Protein AF-A0A4Q3J6Q7-F1 (afdb_monomer_lite)

Secondary structure (DSSP, 8-state):
--HHHHHHHHH-TTS-HHHHHHHHHH--SHHHHHHHHT-TTS-HHHHHHHHHSPPPTT--HHHHHHHT-TTHHHHHHHS--THHHHHHHHHHHHHHHHTT---TT---SSHHHHHHHHHHTSPP-SHHHHHHHHHHHHHHHHTT---PPP-

pLDDT: mean 93.65, std 6.41, range [51.38, 98.31]

Foldseek 3Di:
DDPVVLLVLLQDLPNAQVVLVVQCVVPPDLSSLLSNLLHQNHDLVVLLVLLLDQDDLPRLNNVLSSLNHPCNLVSCVVPPDPSSQVSLQNSLVSLCVVLVHAQPVGDDPDGLQVRLVSLLPRDDPDPSSVVSNVSSVSVCVSVVHDHDDDD

Structure (mmCIF, N/CA/C/O backbone):
data_AF-A0A4Q3J6Q7-F1
#
_entry.id   AF-A0A4Q3J6Q7-F1
#
loop_
_atom_site.group_PDB
_atom_site.id
_atom_site.type_symbol
_atom_site.label_atom_id
_atom_site.label_alt_id
_atom_site.label_comp_id
_atom_site.label_asym_id
_atom_site.label_entity_id
_atom_site.label_seq_id
_atom_site.pdbx_PDB_ins_code
_atom_site.Cartn_x
_atom_site.Cartn_y
_atom_site.Cartn_z
_atom_site.occupancy
_atom_site.B_iso_or_equiv
_atom_site.auth_seq_id
_atom_site.auth_comp_id
_atom_site.auth_asym_id
_atom_site.auth_atom_id
_atom_site.pdbx_PDB_model_num
ATOM 1 N N . MET A 1 1 ? 1.961 10.291 27.540 1.00 73.19 1 MET A N 1
ATOM 2 C CA . MET A 1 1 ? 2.316 9.196 26.618 1.00 73.19 1 MET A CA 1
ATOM 3 C C . MET A 1 1 ? 3.407 9.716 25.705 1.00 73.19 1 MET A C 1
ATOM 5 O O . MET A 1 1 ? 3.268 10.835 25.221 1.00 73.19 1 MET A O 1
ATOM 9 N N . THR A 1 2 ? 4.514 8.992 25.588 1.00 89.06 2 THR A N 1
ATOM 10 C CA . THR A 1 2 ? 5.669 9.426 24.784 1.00 89.06 2 THR A CA 1
ATOM 11 C C . THR A 1 2 ? 5.463 9.103 23.298 1.00 89.06 2 THR A C 1
ATOM 13 O O . THR A 1 2 ? 4.562 8.337 22.956 1.00 89.06 2 THR A O 1
ATOM 16 N N . ASP A 1 3 ? 6.280 9.677 22.406 1.00 89.19 3 ASP A N 1
ATOM 17 C CA . ASP A 1 3 ? 6.254 9.317 20.975 1.00 89.19 3 ASP A CA 1
ATOM 18 C C . ASP A 1 3 ? 6.598 7.829 20.772 1.00 89.19 3 ASP A C 1
ATOM 20 O O . ASP A 1 3 ? 5.945 7.134 19.999 1.00 89.19 3 ASP A O 1
ATOM 24 N N . ASP A 1 4 ? 7.538 7.290 21.553 1.00 92.62 4 ASP A N 1
ATOM 25 C CA . ASP A 1 4 ? 7.895 5.869 21.504 1.00 92.62 4 ASP A CA 1
ATOM 26 C C . ASP A 1 4 ? 6.745 4.951 21.950 1.00 92.62 4 ASP A C 1
ATOM 28 O O . ASP A 1 4 ? 6.542 3.887 21.357 1.00 92.62 4 ASP A O 1
ATOM 32 N N . ASP A 1 5 ? 5.948 5.367 22.943 1.00 93.88 5 ASP A N 1
ATOM 33 C CA . ASP A 1 5 ? 4.747 4.626 23.352 1.00 93.88 5 ASP A CA 1
ATOM 34 C C . ASP A 1 5 ? 3.730 4.545 22.211 1.00 93.88 5 ASP A C 1
ATOM 36 O O . ASP A 1 5 ? 3.219 3.462 21.925 1.00 93.88 5 ASP A O 1
ATOM 40 N N . LEU A 1 6 ? 3.493 5.668 21.523 1.00 95.06 6 LEU A N 1
ATOM 41 C CA . LEU A 1 6 ? 2.596 5.743 20.368 1.00 95.06 6 LEU A CA 1
ATOM 42 C C . LEU A 1 6 ? 3.069 4.833 19.228 1.00 95.06 6 LEU A C 1
ATOM 44 O O . LEU A 1 6 ? 2.274 4.106 18.634 1.00 95.06 6 LEU A O 1
ATOM 48 N N . LEU A 1 7 ? 4.370 4.846 18.921 1.00 95.81 7 LEU A N 1
ATOM 49 C CA . LEU A 1 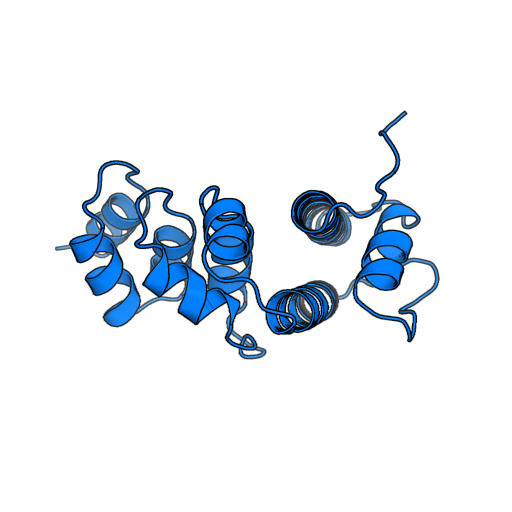7 ? 4.948 4.010 17.865 1.00 95.81 7 LEU A CA 1
ATOM 50 C C . LEU A 1 7 ? 4.874 2.516 18.200 1.00 95.81 7 LEU A C 1
ATOM 52 O O . LEU A 1 7 ? 4.670 1.698 17.296 1.00 95.81 7 LEU A O 1
ATOM 56 N N . ARG A 1 8 ? 5.056 2.152 19.476 1.00 96.00 8 ARG A N 1
ATOM 57 C CA . ARG A 1 8 ? 4.911 0.771 19.949 1.00 96.00 8 ARG A CA 1
ATOM 58 C C . ARG A 1 8 ? 3.461 0.314 19.849 1.00 96.00 8 ARG A C 1
ATOM 60 O O . ARG A 1 8 ? 3.220 -0.756 19.302 1.00 96.00 8 ARG A O 1
ATOM 67 N N . GLU A 1 9 ? 2.527 1.142 20.303 1.00 96.19 9 GLU A N 1
ATOM 68 C CA . GLU A 1 9 ? 1.090 0.880 20.217 1.00 96.19 9 GLU A CA 1
ATOM 69 C C . GLU A 1 9 ? 0.647 0.705 18.756 1.00 96.19 9 GLU A C 1
ATOM 71 O O . GLU A 1 9 ? 0.046 -0.298 18.402 1.00 96.19 9 GLU A O 1
ATOM 76 N N . ALA A 1 10 ? 1.051 1.593 17.847 1.00 96.81 10 ALA A N 1
ATOM 77 C CA . ALA A 1 10 ? 0.703 1.465 16.431 1.00 96.81 10 ALA A CA 1
ATOM 78 C C . ALA A 1 10 ? 1.231 0.178 15.764 1.00 96.81 10 ALA A C 1
ATOM 80 O O . ALA A 1 10 ? 0.680 -0.254 14.753 1.00 96.81 10 ALA A O 1
ATOM 81 N N . ARG A 1 11 ? 2.294 -0.438 16.299 1.00 95.50 11 ARG A N 1
ATOM 82 C CA . ARG A 1 11 ? 2.880 -1.691 15.788 1.00 95.50 11 ARG A CA 1
ATOM 83 C C . ARG A 1 11 ? 2.309 -2.952 16.415 1.00 95.50 11 ARG A C 1
ATOM 85 O O . ARG A 1 11 ? 2.527 -4.027 15.858 1.00 95.50 11 ARG A O 1
ATOM 92 N N . ASP A 1 12 ? 1.675 -2.842 17.572 1.00 97.19 12 ASP A N 1
ATOM 93 C CA . ASP A 1 12 ? 1.211 -3.998 18.319 1.00 97.19 12 ASP A CA 1
ATOM 94 C C . ASP A 1 12 ? -0.047 -4.571 17.641 1.00 97.19 12 ASP A C 1
ATOM 96 O O . ASP A 1 12 ? -1.065 -3.882 17.538 1.00 97.19 12 ASP A O 1
ATOM 100 N N . PRO A 1 13 ? -0.011 -5.821 17.141 1.00 96.38 13 PRO A N 1
ATOM 101 C CA . PRO A 1 13 ? -1.153 -6.425 16.456 1.00 96.38 13 PRO A CA 1
ATOM 102 C C . PRO A 1 13 ? -2.350 -6.676 17.385 1.00 96.38 13 PRO A C 1
ATOM 104 O O . PRO A 1 13 ? -3.418 -7.045 16.904 1.00 96.38 13 PRO A O 1
ATOM 107 N N . THR A 1 14 ? -2.180 -6.518 18.701 1.00 96.94 14 THR A N 1
ATOM 108 C CA . THR A 1 14 ? -3.246 -6.642 19.701 1.00 96.94 14 THR A CA 1
ATOM 109 C C . THR A 1 14 ? -3.890 -5.304 20.063 1.00 96.94 14 THR A C 1
ATOM 111 O O . THR A 1 14 ? -4.883 -5.285 20.793 1.00 96.94 14 THR A O 1
ATOM 114 N N . THR A 1 15 ? -3.379 -4.183 19.537 1.00 97.38 15 THR A N 1
ATOM 115 C CA . THR A 1 15 ? -3.983 -2.868 19.762 1.00 97.38 15 THR A CA 1
ATOM 116 C C . THR A 1 15 ? -5.410 -2.833 19.210 1.00 97.38 15 THR A C 1
ATOM 118 O O . THR A 1 15 ? -5.624 -3.166 18.042 1.00 97.38 15 THR A O 1
ATOM 121 N N . PRO A 1 16 ? -6.402 -2.404 20.014 1.00 97.19 16 PRO A N 1
ATOM 122 C CA . PRO A 1 16 ? -7.791 -2.348 19.575 1.00 97.19 16 PRO A CA 1
ATOM 123 C C . PRO A 1 16 ? -7.992 -1.475 18.332 1.00 97.19 16 PRO A C 1
ATOM 125 O O . PRO A 1 16 ? -7.405 -0.400 18.208 1.00 97.19 16 PRO A O 1
ATOM 128 N N . GLY A 1 17 ? -8.899 -1.889 17.443 1.00 96.25 17 GLY A N 1
ATOM 129 C CA . GLY A 1 17 ? -9.168 -1.174 16.191 1.00 96.25 17 GLY A CA 1
ATOM 130 C C . GLY A 1 17 ? -9.599 0.286 16.386 1.00 96.25 17 GLY A C 1
ATOM 131 O O . GLY A 1 17 ? -9.120 1.164 15.670 1.00 96.25 17 GLY A O 1
ATOM 132 N N . GLU A 1 18 ? -10.433 0.576 17.391 1.00 96.31 18 GLU A N 1
ATOM 133 C CA . GLU A 1 18 ? -10.819 1.958 17.732 1.00 96.31 18 GLU A CA 1
ATOM 134 C C . GLU A 1 18 ? -9.609 2.812 18.104 1.00 96.31 18 GLU A C 1
ATOM 136 O O . GLU A 1 18 ? -9.470 3.954 17.667 1.00 96.31 18 GLU A O 1
ATOM 141 N N . ARG A 1 19 ? -8.666 2.219 18.835 1.00 96.19 19 ARG A N 1
ATOM 142 C CA . ARG A 1 19 ? -7.443 2.898 19.227 1.00 96.19 19 ARG A CA 1
ATOM 143 C C . ARG A 1 19 ? -6.537 3.167 18.026 1.00 96.19 19 ARG A C 1
ATOM 145 O O . ARG A 1 19 ? -5.988 4.257 17.901 1.00 96.19 19 ARG A O 1
ATOM 152 N N . LEU A 1 20 ? -6.441 2.227 17.085 1.00 97.06 20 LEU A N 1
ATOM 153 C CA . LEU A 1 20 ? -5.742 2.450 15.816 1.00 97.06 20 LEU A CA 1
ATOM 154 C C . LEU A 1 20 ? -6.412 3.542 14.968 1.00 97.06 20 LEU A C 1
ATOM 156 O O . LEU A 1 20 ? -5.707 4.342 14.353 1.00 97.06 20 LEU A O 1
ATOM 160 N N . ARG A 1 21 ? -7.750 3.633 14.965 1.00 96.31 21 ARG A N 1
ATOM 161 C CA . ARG A 1 21 ? -8.484 4.721 14.296 1.00 96.31 21 ARG A CA 1
ATOM 162 C C . ARG A 1 21 ? -8.113 6.084 14.882 1.00 96.31 21 ARG A C 1
ATOM 164 O O . ARG A 1 21 ? -7.814 7.006 14.123 1.00 96.31 21 ARG A O 1
ATOM 171 N N . GLU A 1 22 ? -8.084 6.204 16.207 1.00 95.19 22 GLU A N 1
ATOM 172 C CA . GLU A 1 22 ? -7.635 7.424 16.887 1.00 95.19 22 GLU A CA 1
ATOM 173 C C . GLU A 1 22 ? -6.190 7.773 16.530 1.00 95.19 22 GLU A C 1
ATOM 175 O O . GLU A 1 22 ? -5.895 8.931 16.226 1.00 95.19 22 GLU A O 1
ATOM 180 N N . LEU A 1 23 ? -5.293 6.781 16.530 1.00 94.56 23 LEU A N 1
ATOM 181 C CA . LEU A 1 23 ? -3.892 6.981 16.170 1.00 94.56 23 LEU A CA 1
ATOM 182 C C . LEU A 1 23 ? -3.761 7.486 14.736 1.00 94.56 23 LEU A C 1
ATOM 184 O O . LEU A 1 23 ? -3.047 8.453 14.514 1.00 94.56 23 LEU A O 1
ATOM 188 N N . VAL A 1 24 ? -4.480 6.911 13.771 1.00 93.81 24 VAL A N 1
ATOM 189 C CA . VAL A 1 24 ? -4.471 7.386 12.378 1.00 93.81 24 VAL A CA 1
ATOM 190 C C . VAL A 1 24 ? -4.972 8.829 12.265 1.00 93.81 24 VAL A C 1
ATOM 192 O O . VAL A 1 24 ? -4.346 9.633 11.573 1.00 93.81 24 VAL A O 1
ATOM 195 N N . ALA A 1 25 ? -6.074 9.165 12.941 1.00 91.50 25 ALA A N 1
ATOM 196 C CA . ALA A 1 25 ? -6.703 10.483 12.851 1.00 91.50 25 ALA A CA 1
ATOM 197 C C . ALA A 1 25 ? -5.890 11.588 13.543 1.00 91.50 25 ALA A C 1
ATOM 199 O O . ALA A 1 25 ? -5.826 12.713 13.054 1.00 91.50 25 ALA A O 1
ATOM 200 N N . SER A 1 26 ? -5.265 11.265 14.676 1.00 89.06 26 SER A N 1
ATOM 201 C CA . SER A 1 26 ? -4.491 12.213 15.485 1.00 89.06 26 SER A CA 1
ATOM 202 C C . SER A 1 26 ? -2.993 12.209 15.175 1.00 89.06 26 SER A C 1
ATOM 204 O O . SER A 1 26 ? -2.262 13.022 15.740 1.00 89.06 26 SER A O 1
ATOM 206 N N . ALA A 1 27 ? -2.520 11.308 14.302 1.00 81.75 27 ALA A N 1
ATOM 207 C CA . ALA A 1 27 ? -1.096 11.039 14.148 1.00 81.75 27 ALA A CA 1
ATOM 208 C C . ALA A 1 27 ? -0.289 12.289 13.757 1.00 81.75 27 ALA A C 1
ATOM 210 O O . ALA A 1 27 ? -0.425 12.786 12.629 1.00 81.75 27 ALA A O 1
ATOM 211 N N . PRO A 1 28 ? 0.641 12.733 14.625 1.00 79.56 28 PRO A N 1
ATOM 212 C CA . PRO A 1 28 ? 1.451 13.919 14.375 1.00 79.56 28 PRO A CA 1
ATOM 213 C C . PRO A 1 28 ? 2.568 13.662 13.357 1.00 79.56 28 PRO A C 1
ATOM 215 O O . PRO A 1 28 ? 3.077 14.604 12.754 1.00 79.56 28 PRO A O 1
ATOM 218 N N . SER A 1 29 ? 2.956 12.399 13.140 1.00 90.19 29 SER A N 1
ATOM 219 C CA . SER A 1 29 ? 4.068 12.023 12.266 1.00 90.19 29 SER A CA 1
ATOM 220 C C . SER A 1 29 ? 3.658 11.013 11.192 1.00 90.19 29 SER A C 1
ATOM 222 O O . SER A 1 29 ? 2.828 10.128 11.416 1.00 90.19 29 SER A O 1
ATOM 224 N N . ALA A 1 30 ? 4.296 11.109 10.019 1.00 89.94 30 ALA A N 1
ATOM 225 C CA . ALA A 1 30 ? 4.143 10.127 8.944 1.00 89.94 30 ALA A CA 1
ATOM 226 C C . ALA A 1 30 ? 4.539 8.718 9.410 1.00 89.94 30 ALA A C 1
ATOM 228 O O . ALA A 1 30 ? 3.877 7.744 9.072 1.00 89.94 30 ALA A O 1
ATOM 229 N N . ARG A 1 31 ? 5.565 8.610 10.269 1.00 93.88 31 ARG A N 1
ATOM 230 C CA . ARG A 1 31 ? 6.006 7.333 10.843 1.00 93.88 31 ARG A CA 1
ATOM 231 C C . ARG A 1 31 ? 4.891 6.653 11.634 1.00 93.88 31 ARG A C 1
ATOM 233 O O . ARG A 1 31 ? 4.661 5.467 11.421 1.00 93.88 31 ARG A O 1
ATOM 240 N N . LEU A 1 32 ? 4.195 7.380 12.509 1.00 95.12 32 LEU A N 1
ATOM 241 C CA . LEU A 1 32 ? 3.091 6.810 13.282 1.00 95.12 32 LEU A CA 1
ATOM 242 C C . LEU A 1 32 ? 1.947 6.354 12.365 1.00 95.12 32 LEU A C 1
ATOM 244 O O . LEU A 1 32 ? 1.469 5.230 12.511 1.00 95.12 32 LEU A O 1
ATOM 248 N N . ARG A 1 33 ? 1.582 7.176 11.367 1.00 94.69 33 ARG A N 1
ATOM 249 C CA . ARG A 1 33 ? 0.579 6.808 10.351 1.00 94.69 33 ARG A CA 1
ATOM 250 C C . ARG A 1 33 ? 0.958 5.531 9.612 1.00 94.69 33 ARG A C 1
ATOM 252 O O . ARG A 1 33 ? 0.123 4.645 9.491 1.00 94.69 33 ARG A O 1
ATOM 259 N N . SER A 1 34 ? 2.206 5.402 9.165 1.00 95.81 34 SER A N 1
ATOM 260 C CA . SER A 1 34 ? 2.691 4.207 8.465 1.00 95.81 34 SER A CA 1
ATOM 261 C C . SER A 1 34 ? 2.601 2.947 9.316 1.00 95.81 34 SER A C 1
ATOM 263 O O . SER A 1 34 ? 2.193 1.897 8.825 1.00 95.81 34 SER A O 1
ATOM 265 N N . LEU A 1 35 ? 2.950 3.035 10.600 1.00 96.81 35 LEU A N 1
ATOM 266 C CA . LEU A 1 35 ? 2.854 1.887 11.500 1.00 96.81 35 LEU A CA 1
ATOM 267 C C . LEU A 1 35 ? 1.401 1.471 11.722 1.00 96.81 35 LEU A C 1
ATOM 269 O O . LEU A 1 35 ? 1.092 0.296 11.542 1.00 96.81 35 LEU A O 1
ATOM 273 N N . ALA A 1 36 ? 0.515 2.429 12.000 1.00 97.19 36 ALA A N 1
ATOM 274 C CA . ALA A 1 36 ? -0.906 2.150 12.178 1.00 97.19 36 ALA A CA 1
ATOM 275 C C . ALA A 1 36 ? -1.546 1.600 10.889 1.00 97.19 36 ALA A C 1
ATOM 277 O O . ALA A 1 36 ? -2.293 0.628 10.944 1.00 97.19 36 ALA A O 1
ATOM 278 N N . MET A 1 37 ? -1.190 2.146 9.718 1.00 97.50 37 MET A N 1
ATOM 279 C CA . MET A 1 37 ? -1.651 1.658 8.409 1.00 97.50 37 MET A CA 1
ATOM 280 C C . MET A 1 37 ? -1.179 0.243 8.087 1.00 97.50 37 MET A C 1
ATOM 282 O O . MET A 1 37 ? -1.865 -0.480 7.373 1.00 97.50 37 MET A O 1
ATOM 286 N N . GLY A 1 38 ? -0.023 -0.166 8.609 1.00 97.38 38 GLY A N 1
ATOM 287 C CA . GLY A 1 38 ? 0.491 -1.527 8.470 1.00 97.38 38 GLY A CA 1
ATOM 288 C C . GLY A 1 38 ? -0.016 -2.504 9.534 1.00 97.38 38 GLY A C 1
ATOM 289 O O . GLY A 1 38 ? 0.349 -3.677 9.479 1.00 97.38 38 GLY A O 1
ATOM 290 N N . ASN A 1 39 ? -0.807 -2.049 10.511 1.00 98.06 39 ASN A N 1
ATOM 291 C CA . ASN A 1 39 ? -1.263 -2.889 11.611 1.00 98.06 39 ASN A CA 1
ATOM 292 C C . ASN A 1 39 ? -2.415 -3.812 11.160 1.00 98.06 39 ASN A C 1
ATOM 294 O O . ASN A 1 39 ? -3.410 -3.317 10.623 1.00 98.06 39 ASN A O 1
ATOM 298 N N . PRO A 1 40 ? -2.330 -5.139 11.379 1.00 97.06 40 PRO A N 1
ATOM 299 C CA . PRO A 1 40 ? -3.373 -6.081 10.963 1.00 97.06 40 PRO A CA 1
ATOM 300 C C . PRO A 1 40 ? -4.728 -5.871 11.657 1.00 97.06 40 PRO A C 1
ATOM 302 O O . PRO A 1 40 ? -5.741 -6.309 11.122 1.00 97.06 40 PRO A O 1
ATOM 305 N N . ALA A 1 41 ? -4.759 -5.222 12.825 1.00 97.25 41 ALA A N 1
ATOM 306 C CA . ALA A 1 41 ? -5.984 -4.936 13.572 1.00 97.25 41 ALA A CA 1
ATOM 307 C C . ALA A 1 41 ? -6.655 -3.607 13.166 1.00 97.25 41 ALA A C 1
ATOM 309 O O . ALA A 1 41 ? -7.663 -3.218 13.763 1.00 97.25 41 ALA A 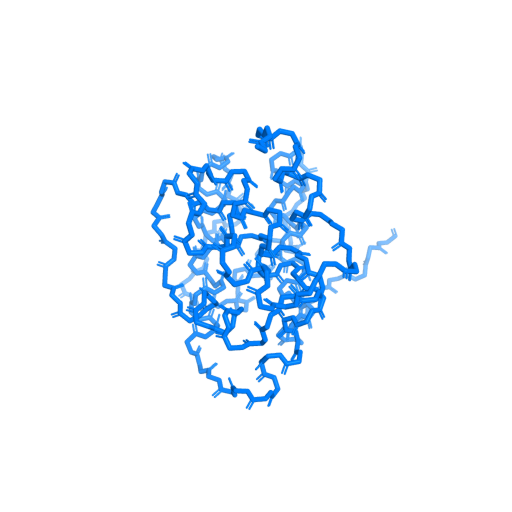O 1
ATOM 310 N N . LEU A 1 42 ? -6.116 -2.891 12.168 1.00 98.06 42 LEU A N 1
ATOM 311 C CA . LEU A 1 42 ? -6.705 -1.641 11.689 1.00 98.06 42 LEU A CA 1
ATOM 312 C C . LEU A 1 42 ? -8.125 -1.892 11.139 1.00 98.06 42 LEU A C 1
ATOM 314 O O . LEU A 1 42 ? -8.300 -2.804 10.327 1.00 98.06 42 LEU A O 1
ATOM 318 N N . PRO A 1 43 ? -9.135 -1.081 11.514 1.00 97.94 43 PRO A N 1
ATOM 319 C CA . PRO A 1 43 ? -10.488 -1.247 10.993 1.00 97.94 43 PRO A CA 1
ATOM 320 C C . PRO A 1 43 ? -10.536 -1.180 9.463 1.00 97.94 43 PRO A C 1
ATOM 322 O O . PRO A 1 43 ? -9.923 -0.298 8.849 1.00 97.94 43 PRO A O 1
ATOM 325 N N . LEU A 1 44 ? -11.302 -2.087 8.851 1.00 97.75 44 LEU A N 1
ATOM 326 C CA . LEU A 1 44 ? -11.362 -2.241 7.395 1.00 97.75 44 LEU A CA 1
ATOM 327 C C . LEU A 1 44 ? -11.822 -0.963 6.695 1.00 97.75 44 LEU A C 1
ATOM 329 O O . LEU A 1 44 ? -11.318 -0.650 5.622 1.00 97.75 44 LEU A O 1
ATOM 333 N N . GLU A 1 45 ? -12.734 -0.200 7.296 1.00 97.31 45 GLU A N 1
ATOM 334 C CA . GLU A 1 45 ? -13.245 1.049 6.729 1.00 97.31 45 GLU A CA 1
ATOM 335 C C . GLU A 1 45 ? -12.163 2.131 6.695 1.00 97.31 45 GLU A C 1
ATOM 337 O O . GLU A 1 45 ? -12.061 2.862 5.714 1.00 97.31 45 GLU A O 1
ATOM 342 N N . VAL A 1 46 ? -11.309 2.191 7.724 1.00 97.38 46 VAL A N 1
ATOM 343 C CA . VAL A 1 46 ? -10.183 3.137 7.772 1.00 97.38 46 VAL A CA 1
ATOM 344 C C . VAL A 1 46 ? -9.157 2.777 6.699 1.00 97.38 46 VAL A C 1
ATOM 346 O O . VAL A 1 46 ? -8.695 3.651 5.963 1.00 97.38 46 VAL A O 1
ATOM 349 N N . LEU A 1 47 ? -8.838 1.485 6.567 1.00 97.94 47 LEU A N 1
ATOM 350 C CA . LEU A 1 47 ? -7.925 0.993 5.537 1.00 97.94 47 LEU A CA 1
ATOM 351 C C . LEU A 1 47 ? -8.487 1.231 4.125 1.00 97.94 47 LEU A C 1
ATOM 353 O O . LEU A 1 47 ? -7.777 1.735 3.256 1.00 97.94 47 LEU A O 1
ATOM 357 N N . ARG A 1 48 ? -9.773 0.934 3.907 1.00 97.75 48 ARG A N 1
ATOM 358 C CA . ARG A 1 48 ? -10.504 1.202 2.660 1.00 97.75 48 ARG A CA 1
ATOM 359 C C . ARG A 1 48 ? -10.404 2.665 2.264 1.00 97.75 48 ARG A C 1
ATOM 361 O O . ARG A 1 48 ? -10.009 2.960 1.138 1.00 97.75 48 ARG A O 1
ATOM 368 N N . ASP A 1 49 ? -10.750 3.570 3.174 1.00 96.12 49 ASP A N 1
ATOM 369 C CA . ASP A 1 49 ? -10.768 5.005 2.891 1.00 96.12 49 ASP A CA 1
ATOM 370 C C . ASP A 1 49 ? -9.376 5.502 2.493 1.00 96.12 49 ASP A C 1
ATOM 372 O O . ASP A 1 49 ? -9.254 6.321 1.583 1.00 96.12 49 ASP A O 1
ATOM 376 N N . HIS A 1 50 ? -8.322 4.947 3.095 1.00 95.50 50 HIS A N 1
ATOM 377 C CA . HIS A 1 50 ? -6.947 5.261 2.724 1.00 95.50 50 HIS A CA 1
ATOM 378 C C . HIS A 1 50 ? -6.548 4.691 1.349 1.00 95.50 50 HIS A C 1
ATOM 380 O O . HIS A 1 50 ? -5.947 5.397 0.542 1.00 95.50 50 HIS A O 1
ATOM 386 N N . LEU A 1 51 ? -6.919 3.444 1.032 1.00 96.75 51 LEU A N 1
ATOM 387 C CA . LEU A 1 51 ? -6.645 2.807 -0.269 1.00 96.75 51 LEU A CA 1
ATOM 388 C C . LEU A 1 51 ? -7.396 3.475 -1.438 1.00 96.75 51 LEU A C 1
ATOM 390 O O . LEU A 1 51 ? -6.920 3.470 -2.579 1.00 96.75 51 LEU A O 1
ATOM 394 N N . MET A 1 52 ? -8.566 4.055 -1.162 1.00 95.50 52 MET A N 1
ATOM 395 C CA . MET A 1 52 ? -9.389 4.780 -2.137 1.00 95.50 52 MET A CA 1
ATOM 396 C C . MET A 1 52 ? -8.872 6.192 -2.435 1.00 95.50 52 MET A C 1
ATOM 398 O O . MET A 1 52 ? -9.251 6.786 -3.447 1.00 95.50 52 MET A O 1
ATOM 402 N N . GLN A 1 53 ? -7.974 6.727 -1.609 1.00 91.31 53 GLN A N 1
ATOM 403 C CA . GLN A 1 53 ? -7.375 8.037 -1.832 1.00 91.31 53 GLN A CA 1
ATOM 404 C C . GLN A 1 53 ? -6.155 7.949 -2.748 1.00 91.31 53 GLN A C 1
ATOM 406 O O . GLN A 1 53 ? -5.327 7.041 -2.657 1.00 91.31 53 GLN A O 1
ATOM 411 N N . ARG A 1 54 ? -6.010 8.950 -3.623 1.00 86.94 54 ARG A N 1
ATOM 412 C CA . ARG A 1 54 ? -4.751 9.156 -4.335 1.00 86.94 54 ARG A CA 1
ATOM 413 C C . ARG A 1 54 ? -3.731 9.728 -3.342 1.00 86.94 54 ARG A C 1
ATOM 415 O O . ARG A 1 54 ? -4.001 10.796 -2.790 1.00 86.94 54 ARG A O 1
ATOM 422 N N . PRO A 1 55 ? -2.567 9.084 -3.157 1.00 81.62 55 PRO A N 1
ATOM 423 C CA . PRO A 1 55 ? -1.567 9.586 -2.232 1.00 81.62 55 PRO A CA 1
ATOM 424 C C . PRO A 1 55 ? -1.102 10.998 -2.612 1.00 81.62 55 PRO A C 1
ATOM 426 O O . PRO A 1 55 ? -0.945 11.297 -3.803 1.00 81.62 55 PRO A O 1
ATOM 429 N N . PRO A 1 56 ? -0.829 11.876 -1.634 1.00 83.06 56 PRO A N 1
ATOM 430 C CA . PRO A 1 56 ? -0.085 13.092 -1.895 1.00 83.06 56 PRO A CA 1
ATOM 43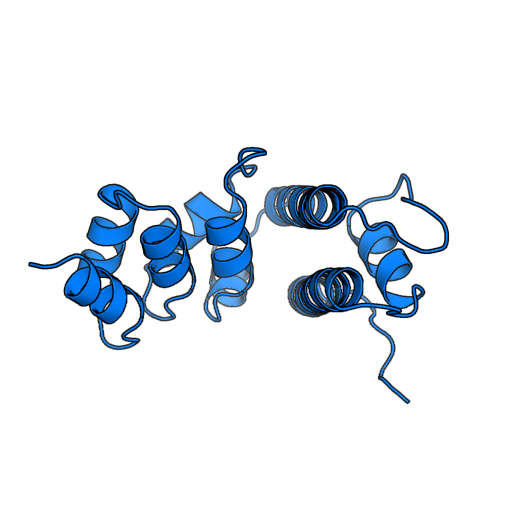1 C C . PRO A 1 56 ? 1.345 12.739 -2.320 1.00 83.06 56 PRO A C 1
ATOM 433 O O . PRO A 1 56 ? 1.926 11.733 -1.919 1.00 83.06 56 PRO A O 1
ATOM 436 N N . SER A 1 57 ? 1.949 13.608 -3.124 1.00 79.06 57 SER A N 1
ATOM 437 C CA . SER A 1 57 ? 3.265 13.384 -3.728 1.00 79.06 57 SER A CA 1
ATOM 438 C C . SER A 1 57 ? 4.436 13.385 -2.726 1.00 79.06 57 SER A C 1
ATOM 440 O O . SER A 1 57 ? 5.562 13.080 -3.101 1.00 79.06 57 SER A O 1
ATOM 442 N N . TYR A 1 58 ? 4.207 13.769 -1.471 1.00 80.31 58 TYR A N 1
ATOM 443 C CA . TYR A 1 58 ? 5.248 13.970 -0.454 1.00 80.31 58 TYR A CA 1
ATOM 444 C C . TYR A 1 58 ? 5.111 13.053 0.773 1.00 80.31 58 TYR A C 1
ATOM 446 O O . TYR A 1 58 ? 5.953 13.125 1.661 1.00 80.31 58 TYR A O 1
ATOM 454 N N . ASP A 1 59 ? 4.077 12.206 0.849 1.00 86.00 59 ASP A N 1
ATOM 455 C CA . ASP A 1 59 ? 3.832 11.324 2.003 1.00 86.00 59 ASP A CA 1
ATOM 456 C C . ASP A 1 59 ? 3.314 9.955 1.536 1.00 86.00 59 ASP A C 1
ATOM 458 O O . ASP A 1 59 ? 2.120 9.659 1.583 1.00 86.00 59 ASP A O 1
ATOM 462 N N . LEU A 1 60 ? 4.223 9.144 0.986 1.00 91.94 60 LEU A N 1
ATOM 463 C CA . LEU A 1 60 ? 3.896 7.848 0.377 1.00 91.94 60 LEU A CA 1
ATOM 464 C C . LEU A 1 60 ? 3.920 6.687 1.367 1.00 91.94 60 LEU A C 1
ATOM 466 O O . LEU A 1 60 ? 3.268 5.673 1.119 1.00 91.94 60 LEU A O 1
ATOM 470 N N . ASP A 1 61 ? 4.699 6.797 2.445 1.00 93.50 61 ASP A N 1
ATOM 471 C CA . ASP A 1 61 ? 4.956 5.676 3.350 1.00 93.50 61 ASP A CA 1
ATOM 472 C C . ASP A 1 61 ? 3.660 5.110 3.959 1.00 93.50 61 ASP A C 1
ATOM 474 O O . ASP A 1 61 ? 3.487 3.889 3.898 1.00 93.50 61 ASP A O 1
ATOM 478 N N . PRO A 1 62 ? 2.694 5.925 4.436 1.00 95.25 62 PRO A N 1
ATOM 479 C CA . PRO A 1 62 ? 1.431 5.396 4.947 1.00 95.25 62 PRO A CA 1
ATOM 480 C C . PRO A 1 62 ? 0.657 4.581 3.910 1.00 95.25 62 PRO A C 1
ATOM 482 O O . PRO A 1 62 ? 0.104 3.532 4.234 1.00 95.25 62 PRO A O 1
ATOM 485 N N . TYR A 1 63 ? 0.709 4.995 2.644 1.00 96.38 63 TYR A N 1
ATOM 486 C CA . TYR A 1 63 ? 0.046 4.296 1.550 1.00 96.38 63 TYR A CA 1
ATOM 487 C C . TYR A 1 63 ? 0.765 2.997 1.193 1.00 96.38 63 TYR A C 1
ATOM 489 O O . TYR A 1 63 ? 0.112 1.978 0.995 1.00 96.38 63 TYR A O 1
ATOM 497 N N . LEU A 1 64 ? 2.101 2.989 1.147 1.00 96.81 64 LEU A N 1
ATOM 498 C CA . LEU A 1 64 ? 2.873 1.757 0.942 1.00 96.81 64 LEU A CA 1
ATOM 499 C C . LEU A 1 64 ? 2.583 0.732 2.047 1.00 96.81 64 LEU A C 1
ATOM 501 O O . LEU A 1 64 ? 2.445 -0.458 1.761 1.00 96.81 64 LEU A O 1
ATOM 505 N N . HIS A 1 65 ? 2.447 1.197 3.290 1.00 97.31 65 HIS A N 1
ATOM 506 C CA . HIS A 1 65 ? 2.072 0.365 4.429 1.00 97.31 65 HIS A CA 1
ATOM 507 C C . HIS A 1 65 ? 0.624 -0.127 4.355 1.00 97.31 65 HIS A C 1
ATOM 509 O O . HIS A 1 65 ? 0.394 -1.309 4.592 1.00 97.31 65 HIS A O 1
ATOM 515 N N . ALA A 1 66 ? -0.327 0.722 3.960 1.00 97.81 66 ALA A N 1
ATOM 516 C CA . ALA A 1 66 ? -1.714 0.320 3.741 1.00 97.81 66 ALA A CA 1
ATOM 517 C C . ALA A 1 66 ? -1.818 -0.743 2.641 1.00 97.81 66 ALA A C 1
ATOM 519 O O . ALA A 1 66 ? -2.395 -1.802 2.852 1.00 97.81 66 ALA A O 1
ATOM 520 N N . TRP A 1 67 ? -1.177 -0.538 1.488 1.00 97.62 67 TRP A N 1
ATOM 521 C CA . TRP A 1 67 ? -1.143 -1.551 0.430 1.00 97.62 67 TRP A CA 1
ATOM 522 C C . TRP A 1 67 ? -0.457 -2.845 0.880 1.00 97.62 67 TRP A C 1
ATOM 524 O O . TRP A 1 67 ? -0.851 -3.918 0.433 1.00 97.62 67 TRP A O 1
ATOM 534 N N . GLY A 1 68 ? 0.532 -2.760 1.774 1.00 97.31 68 GLY A N 1
ATOM 535 C CA . GLY A 1 68 ? 1.201 -3.902 2.401 1.00 97.31 68 GLY A CA 1
ATOM 536 C C . GLY A 1 68 ? 0.464 -4.525 3.593 1.00 97.31 68 GLY A C 1
ATOM 537 O O . GLY A 1 68 ? 0.941 -5.532 4.116 1.00 97.31 68 GLY A O 1
ATOM 538 N N . ASN A 1 69 ? -0.662 -3.959 4.035 1.00 98.19 69 ASN A N 1
ATOM 539 C CA . ASN A 1 69 ? -1.418 -4.469 5.173 1.00 98.19 69 ASN A CA 1
ATOM 540 C C . ASN A 1 69 ? -2.032 -5.842 4.824 1.00 98.19 69 ASN A C 1
ATOM 542 O O . ASN A 1 69 ? -2.647 -5.984 3.762 1.00 98.19 69 ASN A O 1
ATOM 546 N N . PRO A 1 70 ? -1.907 -6.863 5.691 1.00 96.88 70 PRO A N 1
ATOM 547 C CA . PRO A 1 70 ? -2.476 -8.189 5.438 1.00 96.88 70 PRO A CA 1
ATOM 548 C C . PRO A 1 70 ? -4.010 -8.204 5.310 1.00 96.88 70 PRO A C 1
ATOM 550 O O . PRO A 1 70 ? -4.549 -9.135 4.718 1.00 96.88 70 PRO A O 1
ATOM 553 N N . ALA A 1 71 ? -4.715 -7.186 5.814 1.00 97.25 71 ALA A N 1
ATOM 554 C CA . ALA A 1 71 ? -6.160 -7.030 5.659 1.00 97.25 71 ALA A CA 1
ATOM 555 C C . ALA A 1 71 ? -6.571 -6.421 4.301 1.00 97.25 71 ALA A C 1
ATOM 557 O O . ALA A 1 71 ? -7.749 -6.456 3.947 1.00 97.25 71 ALA A O 1
ATOM 558 N N . THR A 1 72 ? -5.635 -5.902 3.499 1.00 98.31 72 THR A N 1
ATOM 559 C CA . THR A 1 72 ? -5.934 -5.263 2.201 1.00 98.31 72 THR A CA 1
ATOM 560 C C . THR A 1 72 ? -6.686 -6.161 1.213 1.00 98.31 72 THR A C 1
ATOM 562 O O . THR A 1 72 ? -7.673 -5.690 0.645 1.00 98.31 72 THR A O 1
ATOM 565 N N . PRO A 1 73 ? -6.333 -7.451 1.024 1.00 97.75 73 PRO A N 1
ATOM 566 C CA . PRO A 1 73 ? -7.144 -8.353 0.206 1.00 97.75 73 PRO A CA 1
ATOM 567 C C . PRO A 1 73 ? -8.597 -8.444 0.688 1.00 97.75 73 PRO A C 1
ATOM 569 O O . PRO A 1 73 ? -9.518 -8.412 -0.124 1.00 97.75 73 PRO A O 1
ATOM 572 N N . LEU A 1 74 ? -8.814 -8.508 2.007 1.00 97.69 74 LEU A N 1
ATOM 573 C CA . LEU A 1 74 ? -10.153 -8.574 2.590 1.00 97.69 74 LEU A CA 1
ATOM 574 C C . LEU A 1 74 ? -10.940 -7.285 2.327 1.00 97.69 74 LEU A C 1
ATOM 576 O O . LEU A 1 74 ? -12.106 -7.360 1.951 1.00 97.69 74 LEU A O 1
ATOM 580 N N . VAL A 1 75 ? -10.302 -6.117 2.445 1.00 98.06 75 VAL A N 1
ATOM 581 C CA . VAL A 1 75 ? -10.912 -4.827 2.080 1.00 98.06 75 VAL A CA 1
ATOM 582 C C . VAL A 1 75 ? -11.345 -4.813 0.615 1.00 98.06 75 VAL A C 1
ATOM 584 O O . VAL A 1 75 ? -12.471 -4.421 0.315 1.00 98.06 75 VAL A O 1
ATOM 587 N N . MET A 1 76 ? -10.483 -5.261 -0.300 1.00 97.50 76 MET A N 1
ATOM 588 C CA . MET A 1 76 ? -10.788 -5.277 -1.735 1.00 97.50 76 MET A CA 1
ATOM 589 C C . MET A 1 76 ? -11.937 -6.233 -2.083 1.00 97.50 76 MET A C 1
ATOM 591 O O . MET A 1 76 ? -12.709 -5.944 -2.995 1.00 97.50 76 MET A O 1
ATOM 595 N N . LEU A 1 77 ? -12.065 -7.345 -1.352 1.00 96.94 77 LEU A N 1
ATOM 596 C CA . LEU A 1 77 ? -13.178 -8.287 -1.489 1.00 96.94 77 LEU A CA 1
ATOM 597 C C . LEU A 1 77 ? -14.483 -7.732 -0.901 1.00 96.94 77 LEU A C 1
ATOM 599 O O . LEU A 1 77 ? -15.535 -7.875 -1.518 1.00 96.94 77 LEU A O 1
ATOM 603 N N . ALA A 1 78 ? -14.419 -7.095 0.271 1.00 97.50 78 ALA A N 1
ATOM 604 C CA . ALA A 1 78 ? -15.583 -6.535 0.958 1.00 97.50 78 ALA A CA 1
ATOM 605 C C . ALA A 1 78 ? -16.126 -5.267 0.276 1.00 97.50 78 ALA A C 1
ATOM 607 O O . ALA A 1 78 ? -17.335 -5.037 0.271 1.00 97.50 78 ALA A O 1
ATOM 608 N N . TYR A 1 79 ? -15.246 -4.461 -0.325 1.00 97.00 79 TYR A N 1
ATOM 609 C CA . TYR A 1 79 ? -15.588 -3.198 -0.983 1.00 97.00 79 TYR A CA 1
ATOM 610 C C . TYR A 1 79 ? -14.973 -3.111 -2.388 1.00 97.00 79 TYR A C 1
ATOM 612 O O . TYR A 1 79 ? -14.037 -2.332 -2.579 1.00 97.00 79 TYR A O 1
ATOM 620 N N . PRO A 1 80 ? -15.456 -3.878 -3.383 1.00 95.75 80 PRO A N 1
ATOM 621 C CA . PRO A 1 80 ? -14.871 -3.886 -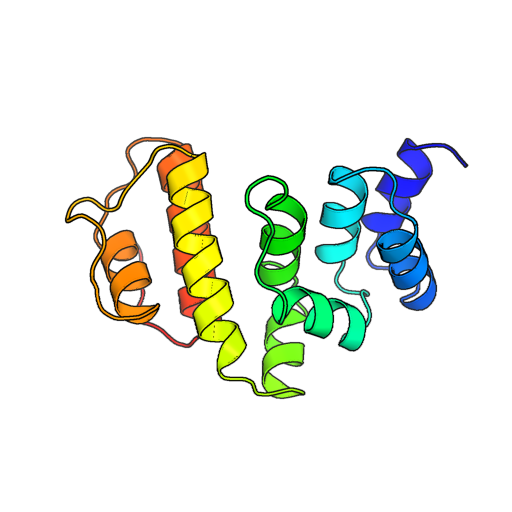4.721 1.00 95.75 80 PRO A CA 1
ATOM 622 C C . PRO A 1 80 ? -14.955 -2.514 -5.401 1.00 95.75 80 PRO A C 1
ATOM 624 O O . PRO A 1 80 ? -16.035 -1.941 -5.538 1.00 95.75 80 PRO A O 1
ATOM 627 N N . ALA A 1 81 ? -13.815 -2.006 -5.869 1.00 95.50 81 ALA A N 1
ATOM 628 C CA . ALA A 1 81 ? -13.713 -0.710 -6.533 1.00 95.50 81 ALA A CA 1
ATOM 629 C C . ALA A 1 81 ? -12.637 -0.740 -7.628 1.00 95.50 81 ALA A C 1
ATOM 631 O O . ALA A 1 81 ? -11.559 -1.314 -7.453 1.00 95.50 81 ALA A O 1
ATOM 632 N N . ARG A 1 82 ? -12.912 -0.100 -8.770 1.00 92.12 82 ARG A N 1
ATOM 633 C CA . ARG A 1 82 ? -11.943 0.025 -9.881 1.00 92.12 82 ARG A CA 1
ATOM 634 C C . ARG A 1 82 ? -10.803 0.982 -9.525 1.00 92.12 82 ARG A C 1
ATOM 636 O O . ARG A 1 82 ? -9.677 0.812 -9.988 1.00 92.12 82 ARG A O 1
ATOM 643 N N . GLU A 1 83 ? -11.095 1.940 -8.653 1.00 94.81 83 GLU A N 1
ATOM 644 C CA . GLU A 1 83 ? -10.215 3.002 -8.182 1.00 94.81 83 GLU A CA 1
ATOM 645 C C . GLU A 1 83 ? -8.968 2.436 -7.485 1.00 94.81 83 GLU A C 1
ATOM 647 O O . GLU A 1 83 ? -7.885 3.005 -7.614 1.00 94.81 83 GLU A O 1
ATOM 652 N N . TYR A 1 84 ? -9.068 1.264 -6.845 1.00 96.69 84 TYR A N 1
ATOM 653 C CA . TYR A 1 84 ? -7.914 0.555 -6.285 1.00 96.69 84 TYR A CA 1
ATOM 654 C C . TYR A 1 84 ? -6.812 0.323 -7.312 1.00 96.69 84 TYR A C 1
ATOM 656 O O . TYR A 1 84 ? -5.632 0.499 -7.013 1.00 96.69 84 TYR A O 1
ATOM 664 N N . ARG A 1 85 ? -7.182 -0.053 -8.538 1.00 95.94 85 ARG A N 1
ATOM 665 C CA . ARG A 1 85 ? -6.217 -0.356 -9.595 1.00 95.94 85 ARG A CA 1
ATOM 666 C C . ARG A 1 85 ? -5.492 0.906 -10.054 1.00 95.94 85 ARG A C 1
ATOM 668 O O . ARG A 1 85 ? -4.275 0.885 -10.242 1.00 95.94 85 ARG A O 1
ATOM 675 N N . ASP A 1 86 ? -6.226 2.009 -10.179 1.00 94.50 86 ASP A N 1
ATOM 676 C CA . ASP A 1 86 ? -5.675 3.310 -10.558 1.00 94.50 86 ASP A CA 1
ATOM 677 C C . ASP A 1 86 ? -4.780 3.893 -9.459 1.00 94.50 86 ASP A C 1
ATOM 679 O O . ASP A 1 86 ? -3.694 4.403 -9.752 1.00 94.50 86 ASP A O 1
ATOM 683 N N . ASN A 1 87 ? -5.182 3.762 -8.194 1.00 95.88 87 ASN A N 1
ATOM 684 C CA . ASN A 1 87 ? -4.400 4.221 -7.049 1.00 95.88 87 ASN A CA 1
ATOM 685 C C . ASN A 1 87 ? -3.130 3.382 -6.854 1.00 95.88 87 ASN A C 1
ATOM 687 O O . ASN A 1 87 ? -2.051 3.951 -6.676 1.00 95.88 87 ASN A O 1
ATOM 691 N N . ALA A 1 88 ? -3.213 2.053 -6.979 1.00 96.62 88 ALA A N 1
A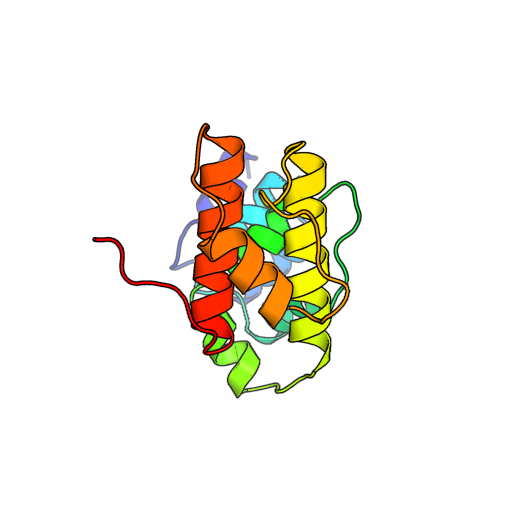TOM 692 C CA . ALA A 1 88 ? -2.049 1.164 -6.952 1.00 96.62 88 ALA A CA 1
ATOM 693 C C . ALA A 1 88 ? -1.052 1.500 -8.069 1.00 96.62 88 ALA A C 1
ATOM 695 O O . ALA A 1 88 ? 0.156 1.596 -7.832 1.00 96.62 88 ALA A O 1
ATOM 696 N N . ARG A 1 89 ? -1.555 1.743 -9.287 1.00 95.81 89 ARG A N 1
ATOM 697 C CA . ARG A 1 89 ? -0.735 2.157 -10.433 1.00 95.81 89 ARG A CA 1
ATOM 698 C C . ARG A 1 89 ? -0.042 3.487 -10.177 1.00 95.81 89 ARG A C 1
ATOM 700 O O . ARG A 1 89 ? 1.161 3.612 -10.418 1.00 95.81 89 ARG A O 1
ATOM 707 N N . TRP A 1 90 ? -0.795 4.480 -9.705 1.00 95.38 90 TRP A N 1
ATOM 708 C CA . TRP A 1 90 ? -0.254 5.795 -9.381 1.00 95.38 90 TRP A CA 1
ATOM 709 C C . TRP A 1 90 ? 0.865 5.670 -8.344 1.00 95.38 90 TRP A C 1
ATOM 711 O O . TRP A 1 90 ? 1.959 6.191 -8.566 1.00 95.38 90 TRP A O 1
ATOM 721 N N . LEU A 1 91 ? 0.631 4.909 -7.270 1.00 96.56 91 LEU A N 1
ATOM 722 C CA . LEU A 1 91 ? 1.601 4.728 -6.194 1.00 96.56 91 LEU A CA 1
ATOM 723 C C . LEU A 1 91 ? 2.854 3.992 -6.672 1.00 96.56 91 LEU A C 1
ATOM 725 O O . LEU A 1 91 ? 3.955 4.423 -6.351 1.00 96.56 91 LEU A O 1
ATOM 729 N N . LEU A 1 92 ? 2.722 2.944 -7.492 1.00 96.75 92 LEU A N 1
ATOM 730 C CA . LEU A 1 92 ? 3.871 2.232 -8.063 1.00 96.75 92 LEU A CA 1
ATOM 731 C C . LEU A 1 92 ? 4.765 3.166 -8.888 1.00 96.75 92 LEU A C 1
ATOM 733 O O . LEU A 1 92 ? 5.987 3.186 -8.717 1.00 96.75 92 LEU A O 1
ATOM 737 N N . ARG A 1 93 ? 4.159 3.963 -9.774 1.00 95.56 93 ARG A N 1
ATOM 738 C CA . ARG A 1 93 ? 4.883 4.938 -10.604 1.00 95.56 93 ARG A CA 1
ATOM 739 C C . ARG A 1 93 ? 5.549 6.012 -9.769 1.00 95.56 93 ARG A C 1
ATOM 741 O O . ARG A 1 93 ? 6.698 6.372 -10.025 1.00 95.56 93 ARG A O 1
ATOM 748 N N . TYR A 1 94 ? 4.825 6.531 -8.788 1.00 95.00 94 TYR A N 1
ATOM 749 C CA . TYR A 1 94 ? 5.322 7.617 -7.971 1.00 95.00 94 TYR A CA 1
ATOM 750 C C . TYR A 1 94 ? 6.426 7.141 -7.016 1.00 95.00 94 TYR A C 1
ATOM 752 O O . TYR A 1 94 ? 7.460 7.792 -6.926 1.00 95.00 94 TYR A O 1
ATOM 760 N N . HIS A 1 95 ? 6.289 5.962 -6.406 1.00 95.38 95 HIS A N 1
ATOM 761 C CA . HIS A 1 95 ? 7.334 5.345 -5.585 1.00 95.38 95 HIS A CA 1
ATOM 762 C C . HIS A 1 95 ? 8.633 5.125 -6.374 1.00 95.38 95 HIS A C 1
ATOM 764 O O . HIS A 1 95 ? 9.728 5.406 -5.891 1.00 95.38 95 HIS A O 1
ATOM 770 N N . ALA A 1 96 ? 8.520 4.680 -7.625 1.00 95.94 96 ALA A N 1
ATOM 771 C CA . ALA A 1 96 ? 9.663 4.555 -8.518 1.00 95.94 96 ALA A CA 1
ATOM 772 C C . ALA A 1 96 ? 10.317 5.903 -8.850 1.00 95.94 96 ALA A C 1
ATOM 774 O O . ALA A 1 96 ? 11.543 6.018 -8.820 1.00 95.94 96 ALA A O 1
ATOM 775 N N . LYS A 1 97 ? 9.501 6.927 -9.131 1.00 94.56 97 LYS A N 1
ATOM 776 C CA . LYS A 1 97 ? 9.969 8.294 -9.383 1.00 94.56 97 LYS A CA 1
ATOM 777 C C . LYS A 1 97 ? 10.703 8.869 -8.170 1.00 94.56 97 LYS A C 1
ATOM 779 O O . LYS A 1 97 ? 11.781 9.429 -8.345 1.00 94.56 97 LYS A O 1
ATOM 784 N N . ASP A 1 98 ? 10.142 8.711 -6.974 1.00 93.56 98 ASP A N 1
ATOM 785 C CA . ASP A 1 98 ? 10.728 9.160 -5.707 1.00 93.56 98 ASP A CA 1
ATOM 786 C C . ASP A 1 98 ? 12.105 8.519 -5.470 1.00 93.56 98 ASP A C 1
ATOM 788 O O . ASP A 1 98 ? 13.099 9.197 -5.210 1.00 93.56 98 ASP A O 1
ATOM 792 N N . LEU A 1 99 ? 12.205 7.215 -5.736 1.00 94.44 99 LEU A N 1
ATOM 793 C CA . LEU A 1 99 ? 13.458 6.465 -5.676 1.00 94.44 99 LEU A CA 1
ATOM 794 C C . LEU A 1 99 ? 14.373 6.655 -6.899 1.00 94.44 99 LEU A C 1
ATOM 796 O O . LEU A 1 99 ? 15.417 6.005 -6.979 1.00 94.44 99 LEU A O 1
ATOM 800 N N . LYS A 1 100 ? 14.010 7.535 -7.841 1.00 95.44 100 LYS A N 1
ATOM 801 C CA . LYS A 1 100 ? 14.764 7.855 -9.067 1.00 95.44 100 LYS A CA 1
ATOM 802 C C . LYS A 1 100 ? 15.121 6.620 -9.901 1.00 95.44 100 LYS A C 1
ATOM 804 O O . LYS A 1 100 ? 16.207 6.526 -10.472 1.00 95.44 100 LYS A O 1
ATOM 809 N N . VAL A 1 101 ? 14.195 5.668 -9.987 1.00 96.06 101 VAL A N 1
ATOM 810 C CA . VAL A 1 101 ? 14.336 4.445 -10.785 1.00 96.06 101 VAL A CA 1
ATOM 811 C C . VAL A 1 101 ? 13.185 4.304 -11.773 1.00 96.06 101 VAL A C 1
ATOM 813 O O . VAL A 1 101 ? 12.074 4.777 -11.552 1.00 96.06 101 VAL A O 1
ATOM 816 N N . ALA A 1 102 ? 13.447 3.619 -12.880 1.00 94.56 102 ALA A N 1
ATOM 817 C CA . ALA A 1 102 ? 12.450 3.316 -13.895 1.00 94.56 102 ALA A CA 1
ATOM 818 C C . ALA A 1 102 ? 12.606 1.866 -14.378 1.00 94.56 102 ALA A C 1
ATOM 820 O O . ALA A 1 102 ? 13.696 1.291 -14.243 1.00 94.56 102 ALA A O 1
ATOM 821 N N . PRO A 1 103 ? 11.549 1.274 -14.961 1.00 91.81 103 PRO A N 1
ATOM 822 C CA . PRO A 1 103 ? 11.664 0.001 -15.654 1.00 91.81 103 PRO A CA 1
ATOM 823 C C . PRO A 1 103 ? 12.666 0.089 -16.811 1.00 91.81 103 PRO A C 1
ATOM 825 O O . PRO A 1 103 ? 12.803 1.129 -17.456 1.00 91.81 103 PRO A O 1
ATOM 828 N N . ARG A 1 104 ? 13.323 -1.028 -17.142 1.00 87.62 104 ARG A N 1
ATOM 829 C CA . ARG A 1 104 ? 14.355 -1.103 -18.193 1.00 87.62 104 ARG A CA 1
ATOM 830 C C . ARG A 1 104 ? 13.872 -0.600 -19.557 1.00 87.62 104 ARG A C 1
ATOM 832 O O . ARG A 1 104 ? 14.651 0.004 -20.284 1.00 87.62 104 ARG A O 1
ATOM 839 N N . LYS A 1 105 ? 12.619 -0.890 -19.918 1.00 87.94 105 LYS A N 1
ATOM 840 C CA . LYS A 1 105 ? 12.003 -0.494 -21.198 1.00 87.94 105 LYS A CA 1
ATOM 841 C C . LYS A 1 105 ? 11.185 0.805 -21.095 1.00 87.94 105 LYS A C 1
ATOM 843 O O . LYS A 1 105 ? 10.441 1.122 -22.015 1.00 87.94 105 LYS A O 1
ATOM 848 N N . GLY A 1 106 ? 11.315 1.546 -19.992 1.00 89.75 106 GLY A N 1
ATOM 849 C CA . GLY A 1 106 ? 10.486 2.716 -19.704 1.00 89.75 106 GLY A CA 1
ATOM 850 C C . GLY A 1 106 ? 9.072 2.355 -19.241 1.00 89.75 106 GLY A C 1
ATOM 851 O O . GLY A 1 106 ? 8.747 1.187 -19.022 1.00 89.75 106 GLY A O 1
ATOM 852 N N . TRP A 1 107 ? 8.241 3.382 -19.053 1.00 89.56 107 TRP A N 1
ATOM 853 C CA . TRP A 1 107 ? 6.860 3.222 -18.601 1.00 89.56 107 TRP A CA 1
ATOM 854 C C . TRP A 1 107 ? 5.912 2.990 -19.782 1.00 89.56 107 TRP A C 1
ATOM 856 O O . TRP A 1 107 ? 5.857 3.835 -20.676 1.00 89.56 107 TRP A O 1
ATOM 866 N N . PRO A 1 108 ? 5.122 1.905 -19.783 1.00 88.25 108 PRO A N 1
ATOM 867 C CA . PRO A 1 108 ? 4.082 1.705 -20.786 1.00 88.25 108 PRO A CA 1
ATOM 868 C C . PRO A 1 108 ? 2.930 2.706 -20.608 1.00 88.25 108 PRO A C 1
ATOM 870 O O . PRO A 1 108 ? 2.756 3.308 -19.550 1.00 88.25 108 PRO A O 1
ATOM 873 N N . SER A 1 109 ? 2.091 2.891 -21.625 1.00 84.06 109 SER A N 1
ATOM 874 C CA . SER A 1 109 ? 0.862 3.695 -21.509 1.00 84.06 109 SER A CA 1
ATOM 875 C C . SER A 1 109 ? -0.296 2.920 -20.851 1.00 84.06 109 SER A C 1
ATOM 877 O O . SER A 1 109 ? -1.202 3.527 -20.272 1.00 84.06 109 SER A O 1
ATOM 879 N N . SER A 1 110 ? -0.239 1.586 -20.861 1.00 82.50 110 SER A N 1
ATOM 880 C CA . SER A 1 110 ? -1.353 0.659 -20.622 1.00 82.50 110 SER A CA 1
ATOM 881 C C . SER A 1 110 ? -1.476 0.128 -19.181 1.00 82.50 110 SER A C 1
ATOM 883 O O . SER A 1 110 ? -1.035 -0.970 -18.867 1.00 82.50 110 SER A O 1
ATOM 885 N N . GLY A 1 111 ? -2.168 0.867 -18.309 1.00 93.31 111 GLY A N 1
ATOM 886 C CA . GLY A 1 111 ? -2.682 0.344 -17.027 1.00 93.31 111 GLY A CA 1
ATOM 887 C C . GLY A 1 111 ? -1.640 -0.166 -16.012 1.00 93.31 111 GLY A C 1
ATOM 888 O O . GLY A 1 111 ? -0.433 -0.024 -16.197 1.00 93.31 111 GLY A O 1
ATOM 889 N N . LEU A 1 112 ? -2.130 -0.732 -14.901 1.00 96.25 112 LEU A N 1
ATOM 890 C CA . LEU A 1 112 ? -1.297 -1.342 -13.851 1.00 96.25 112 LEU A CA 1
ATOM 891 C C . LEU A 1 112 ? -0.559 -2.589 -14.361 1.00 96.25 112 LEU A C 1
ATOM 893 O O . LEU A 1 112 ? 0.585 -2.833 -13.996 1.00 96.25 112 LEU A O 1
ATOM 897 N N . ASP A 1 113 ? -1.206 -3.348 -15.236 1.00 96.56 113 ASP A N 1
ATOM 898 C CA . ASP A 1 113 ? -0.766 -4.661 -15.724 1.00 96.56 113 ASP A CA 1
ATOM 899 C C . ASP A 1 113 ? 0.556 -4.555 -16.465 1.00 96.56 113 ASP A C 1
ATOM 901 O O . ASP A 1 113 ? 1.506 -5.289 -16.187 1.00 96.56 113 ASP A O 1
ATOM 905 N N . ALA A 1 114 ? 0.639 -3.582 -17.376 1.00 95.75 114 ALA A N 1
ATOM 906 C CA . ALA A 1 114 ? 1.859 -3.336 -18.116 1.00 95.75 114 ALA A CA 1
ATOM 907 C C . ALA A 1 114 ? 2.943 -2.735 -17.215 1.00 95.75 114 ALA A C 1
ATOM 909 O O . ALA A 1 114 ? 4.115 -3.057 -17.398 1.00 95.75 114 ALA A O 1
ATOM 910 N N . ASP A 1 115 ? 2.580 -1.907 -16.228 1.00 96.69 115 ASP A N 1
ATOM 911 C CA . ASP A 1 115 ? 3.545 -1.365 -15.265 1.00 96.69 115 ASP A CA 1
ATOM 912 C C . ASP A 1 115 ? 4.179 -2.484 -14.424 1.00 96.69 115 ASP A C 1
ATOM 914 O O . ASP A 1 115 ? 5.403 -2.533 -14.275 1.00 96.69 115 ASP A O 1
ATOM 918 N N . VAL A 1 116 ? 3.370 -3.427 -13.936 1.00 97.44 116 VAL A N 1
ATOM 919 C CA . VAL A 1 116 ? 3.835 -4.618 -13.212 1.00 97.44 116 VAL A CA 1
ATOM 920 C C . VAL A 1 116 ? 4.692 -5.505 -14.117 1.00 97.44 116 VAL A C 1
ATOM 922 O O . VAL A 1 116 ? 5.802 -5.872 -13.725 1.00 97.44 116 VAL A O 1
ATOM 925 N N . ALA A 1 117 ? 4.251 -5.784 -15.347 1.00 95.75 117 ALA A N 1
ATOM 926 C CA . ALA A 1 117 ? 5.018 -6.575 -16.312 1.00 95.75 117 ALA A CA 1
ATOM 927 C C . ALA A 1 117 ? 6.372 -5.925 -16.664 1.00 95.75 117 ALA A C 1
ATOM 929 O O . ALA A 1 117 ? 7.393 -6.609 -16.785 1.00 95.75 117 ALA A O 1
ATOM 930 N N . ALA A 1 118 ? 6.418 -4.594 -16.774 1.00 95.69 118 ALA A N 1
ATOM 931 C CA . ALA A 1 118 ? 7.651 -3.856 -17.018 1.00 95.69 118 ALA A CA 1
ATOM 932 C C . ALA A 1 118 ? 8.643 -4.006 -15.851 1.00 95.69 118 ALA A C 1
ATOM 934 O O . ALA A 1 118 ? 9.841 -4.202 -16.082 1.00 95.69 118 ALA A O 1
ATOM 935 N N . TRP A 1 119 ? 8.165 -3.972 -14.602 1.00 96.12 119 TRP A N 1
ATOM 936 C CA . TRP A 1 119 ? 8.999 -4.213 -13.418 1.00 96.12 119 TRP A CA 1
ATOM 937 C C . TRP A 1 119 ? 9.430 -5.670 -13.262 1.00 96.12 119 TRP A C 1
ATOM 939 O O . TRP A 1 119 ? 10.574 -5.918 -12.873 1.00 96.12 119 TRP A O 1
ATOM 949 N N . ALA A 1 120 ? 8.573 -6.626 -13.621 1.00 94.94 120 ALA A N 1
ATOM 950 C CA . ALA A 1 120 ? 8.921 -8.043 -13.664 1.00 94.94 120 ALA A CA 1
ATOM 951 C C . ALA A 1 120 ? 10.098 -8.312 -14.620 1.00 94.94 120 ALA A C 1
ATOM 953 O O . ALA A 1 120 ? 11.039 -9.015 -14.257 1.00 94.94 120 ALA A O 1
ATOM 954 N N . ALA A 1 121 ? 10.097 -7.680 -15.800 1.00 93.62 121 ALA A N 1
ATOM 955 C CA . ALA A 1 121 ? 11.166 -7.794 -16.796 1.00 93.62 121 ALA A CA 1
ATOM 956 C C . ALA A 1 121 ? 12.421 -6.948 -16.487 1.00 93.62 121 ALA A C 1
ATOM 958 O O . ALA A 1 121 ? 13.420 -7.018 -17.212 1.00 93.62 121 ALA A O 1
ATOM 959 N N . THR A 1 122 ? 12.384 -6.109 -15.448 1.00 92.62 122 THR A N 1
ATOM 960 C CA . THR A 1 122 ? 13.499 -5.230 -15.082 1.00 92.62 122 THR A CA 1
ATOM 961 C C . THR A 1 122 ? 14.385 -5.913 -14.038 1.00 92.62 122 THR A C 1
ATOM 963 O O . THR A 1 122 ? 13.919 -6.160 -12.927 1.00 92.62 122 THR A O 1
ATOM 966 N N . PRO A 1 123 ? 15.668 -6.199 -14.328 1.00 89.81 123 PRO A N 1
ATOM 967 C CA . PRO A 1 123 ? 16.581 -6.739 -13.325 1.00 89.81 123 PRO A CA 1
ATOM 968 C C . PRO A 1 123 ? 16.879 -5.687 -12.250 1.00 89.81 123 PRO A C 1
ATOM 970 O O . PRO A 1 123 ? 17.081 -4.513 -12.566 1.00 89.81 123 PRO A O 1
ATOM 973 N N . ALA A 1 124 ? 16.938 -6.104 -10.983 1.00 89.69 124 ALA A N 1
ATOM 974 C CA . ALA A 1 124 ? 17.347 -5.225 -9.893 1.00 89.69 124 ALA A CA 1
ATOM 975 C C . ALA A 1 124 ? 18.874 -5.085 -9.858 1.00 89.69 124 ALA A C 1
ATOM 977 O O . ALA A 1 124 ? 19.585 -6.068 -9.684 1.00 89.69 124 ALA A O 1
ATOM 978 N N . ARG A 1 125 ? 19.373 -3.857 -9.996 1.00 89.50 125 ARG A N 1
ATOM 979 C CA . ARG A 1 125 ? 20.798 -3.492 -9.915 1.00 89.50 125 ARG A CA 1
ATOM 980 C C . ARG A 1 125 ? 21.140 -2.687 -8.657 1.00 89.50 125 ARG A C 1
ATOM 982 O O . ARG A 1 125 ? 22.275 -2.261 -8.494 1.00 89.50 125 ARG A O 1
ATOM 989 N N . GLY A 1 126 ? 20.165 -2.458 -7.776 1.00 93.62 126 GLY A N 1
ATOM 990 C CA . GLY A 1 126 ? 20.354 -1.729 -6.525 1.00 93.62 126 GLY A CA 1
ATOM 991 C C . GLY A 1 126 ? 19.106 -1.723 -5.645 1.00 93.62 126 GLY A C 1
ATOM 992 O O . GLY A 1 126 ? 18.009 -2.061 -6.099 1.00 93.62 126 GLY A O 1
ATOM 993 N N . MET A 1 127 ? 19.270 -1.304 -4.387 1.00 95.06 127 MET A N 1
ATOM 994 C CA . MET A 1 127 ? 18.216 -1.361 -3.364 1.00 95.06 127 MET A CA 1
ATOM 995 C C . MET A 1 127 ? 16.945 -0.599 -3.749 1.00 95.06 127 MET A C 1
ATOM 997 O O . MET A 1 127 ? 15.846 -1.079 -3.483 1.00 95.06 127 MET A O 1
ATOM 1001 N N . ALA A 1 128 ? 17.070 0.544 -4.427 1.00 95.75 128 ALA A N 1
ATOM 1002 C CA . ALA A 1 128 ? 15.925 1.299 -4.933 1.00 95.75 128 ALA A CA 1
ATOM 1003 C C . ALA A 1 128 ? 15.061 0.457 -5.892 1.00 95.75 128 ALA A C 1
ATOM 1005 O O . ALA A 1 128 ? 13.852 0.344 -5.709 1.00 95.75 128 ALA A O 1
ATOM 1006 N N . GLN A 1 129 ? 15.684 -0.220 -6.863 1.00 95.06 129 GLN A N 1
ATOM 1007 C CA . GLN A 1 129 ? 14.968 -1.109 -7.783 1.00 95.06 129 GLN A CA 1
ATOM 1008 C C . GLN A 1 129 ? 14.413 -2.346 -7.072 1.00 95.06 129 GLN A C 1
ATOM 1010 O O . GLN A 1 129 ? 13.316 -2.783 -7.404 1.00 95.06 129 GLN A O 1
ATOM 1015 N N . VAL A 1 130 ? 15.130 -2.898 -6.085 1.00 95.88 130 VAL A N 1
ATOM 1016 C CA . VAL A 1 130 ? 14.620 -4.008 -5.260 1.00 95.88 130 VAL A CA 1
ATOM 1017 C C . VAL A 1 130 ? 13.330 -3.601 -4.547 1.00 95.88 130 VAL A C 1
ATOM 1019 O O . VAL A 1 130 ? 12.351 -4.342 -4.613 1.00 95.88 130 VAL A O 1
ATOM 1022 N N . ARG A 1 131 ? 13.294 -2.419 -3.916 1.00 96.12 131 ARG A N 1
ATOM 1023 C CA . ARG A 1 131 ? 12.106 -1.911 -3.209 1.00 96.12 131 ARG A CA 1
ATOM 1024 C C . ARG A 1 131 ? 10.905 -1.772 -4.143 1.00 96.12 131 ARG A C 1
ATOM 1026 O O . ARG A 1 131 ? 9.846 -2.320 -3.846 1.00 96.12 131 ARG A O 1
ATOM 1033 N N . VAL A 1 132 ? 11.086 -1.135 -5.299 1.00 97.06 132 VAL A N 1
ATOM 1034 C CA . VAL A 1 132 ? 9.993 -0.950 -6.266 1.00 97.06 132 VAL A CA 1
ATOM 1035 C C . VAL A 1 132 ? 9.530 -2.278 -6.861 1.00 97.06 132 VAL A C 1
ATOM 1037 O O . VAL A 1 132 ? 8.328 -2.512 -6.952 1.00 97.06 132 VAL A O 1
ATOM 1040 N N . ARG A 1 133 ? 10.449 -3.187 -7.215 1.00 96.69 133 ARG A N 1
ATOM 1041 C CA . ARG A 1 133 ? 10.082 -4.525 -7.713 1.00 96.69 133 ARG A CA 1
ATOM 1042 C C . ARG A 1 133 ? 9.330 -5.334 -6.670 1.00 96.69 133 ARG A C 1
ATOM 1044 O O . ARG A 1 133 ? 8.380 -6.018 -7.025 1.00 96.69 133 ARG A O 1
ATOM 1051 N N . ARG A 1 134 ? 9.723 -5.252 -5.396 1.00 96.69 134 ARG A N 1
ATOM 1052 C CA . ARG A 1 134 ? 9.006 -5.917 -4.303 1.00 96.69 134 ARG A CA 1
ATOM 1053 C C . ARG A 1 134 ? 7.574 -5.405 -4.204 1.00 96.69 134 ARG A C 1
ATOM 1055 O O . ARG A 1 134 ? 6.657 -6.212 -4.108 1.00 96.69 134 ARG A O 1
ATOM 1062 N N . PHE A 1 135 ? 7.388 -4.089 -4.288 1.00 97.75 135 PHE A N 1
ATOM 1063 C CA . PHE A 1 135 ? 6.057 -3.494 -4.300 1.00 97.75 135 PHE A CA 1
ATOM 1064 C C . PHE A 1 135 ? 5.253 -3.912 -5.542 1.00 97.75 135 PHE A C 1
ATOM 1066 O O . PHE A 1 135 ? 4.118 -4.351 -5.411 1.00 97.75 135 PHE A O 1
ATOM 1073 N N . ALA A 1 136 ? 5.854 -3.895 -6.736 1.00 97.81 136 ALA A N 1
ATOM 1074 C CA . ALA A 1 136 ? 5.206 -4.368 -7.962 1.00 97.81 136 ALA A CA 1
ATOM 1075 C C . ALA A 1 136 ? 4.798 -5.852 -7.885 1.00 97.81 136 ALA A C 1
ATOM 1077 O O . ALA A 1 136 ? 3.696 -6.201 -8.298 1.00 97.81 136 ALA A O 1
ATOM 1078 N N . ARG A 1 137 ? 5.651 -6.717 -7.317 1.00 97.62 137 ARG A N 1
ATOM 1079 C CA . ARG A 1 137 ? 5.355 -8.140 -7.075 1.00 97.62 137 ARG A CA 1
ATOM 1080 C C . ARG A 1 137 ? 4.197 -8.317 -6.099 1.00 97.62 137 ARG A C 1
ATOM 1082 O O . ARG A 1 137 ? 3.344 -9.170 -6.315 1.00 97.62 137 ARG A O 1
ATOM 1089 N N . HIS A 1 138 ? 4.158 -7.507 -5.044 1.00 97.88 138 HIS A N 1
ATOM 1090 C CA . HIS A 1 138 ? 3.051 -7.499 -4.089 1.00 97.88 138 HIS A CA 1
ATOM 1091 C C . HIS A 1 138 ? 1.730 -7.115 -4.762 1.00 97.88 138 HIS A C 1
ATOM 1093 O O . HIS A 1 138 ? 0.747 -7.841 -4.647 1.00 97.88 138 HIS A O 1
ATOM 1099 N N . LEU A 1 139 ? 1.729 -6.035 -5.553 1.00 98.06 139 LEU A N 1
ATOM 1100 C CA . LEU A 1 139 ? 0.566 -5.643 -6.353 1.00 98.06 139 LEU A CA 1
ATOM 1101 C C . LEU A 1 139 ? 0.161 -6.738 -7.347 1.00 98.06 139 LEU A C 1
ATOM 1103 O O . LEU A 1 139 ? -1.028 -6.973 -7.538 1.00 98.06 139 LEU A O 1
ATOM 1107 N N . ALA A 1 140 ? 1.124 -7.444 -7.947 1.00 97.94 140 ALA A N 1
ATOM 1108 C CA . ALA A 1 140 ? 0.820 -8.571 -8.820 1.00 97.94 140 ALA A CA 1
ATOM 1109 C C . ALA A 1 140 ? 0.007 -9.648 -8.087 1.00 97.94 140 ALA A C 1
ATOM 1111 O O . ALA A 1 140 ? -1.001 -10.108 -8.613 1.00 97.94 140 ALA A O 1
ATOM 1112 N N . GLY A 1 141 ? 0.382 -9.977 -6.848 1.00 96.75 141 GLY A N 1
ATOM 1113 C CA . GLY A 1 141 ? -0.388 -10.887 -5.998 1.00 96.75 141 GLY A CA 1
ATOM 1114 C C . GLY A 1 141 ? -1.799 -10.373 -5.698 1.00 96.75 141 GLY A C 1
ATOM 1115 O O . GLY A 1 141 ? -2.767 -11.095 -5.918 1.00 96.75 141 GLY A O 1
ATOM 1116 N N . LEU A 1 142 ? -1.929 -9.115 -5.261 1.00 96.94 142 LEU A N 1
ATOM 1117 C CA . LEU A 1 142 ? -3.228 -8.516 -4.915 1.00 96.94 142 LEU A CA 1
ATOM 1118 C C . LEU A 1 142 ? -4.213 -8.479 -6.091 1.00 96.94 142 LEU A C 1
ATOM 1120 O O . LEU A 1 142 ? -5.409 -8.684 -5.907 1.00 96.94 142 LEU A O 1
ATOM 1124 N N . PHE A 1 143 ? -3.715 -8.216 -7.299 1.00 96.94 143 PHE A N 1
ATOM 1125 C CA . PHE A 1 143 ? -4.536 -8.057 -8.500 1.00 96.94 143 PHE A CA 1
ATOM 1126 C C . PHE A 1 143 ? -4.519 -9.286 -9.418 1.00 96.94 143 PHE A C 1
ATOM 1128 O O . PHE A 1 143 ? -4.987 -9.195 -10.552 1.00 96.94 143 PHE A O 1
ATOM 1135 N N . SER A 1 144 ? -3.991 -10.425 -8.950 1.00 95.75 144 SER A N 1
ATOM 1136 C CA . SER A 1 144 ? -3.863 -11.663 -9.738 1.00 95.75 144 SER A CA 1
ATOM 1137 C C . SER A 1 144 ? -3.160 -11.459 -11.094 1.00 95.75 144 SER A C 1
ATOM 1139 O O . SER A 1 144 ? -3.543 -12.039 -12.109 1.00 95.75 144 SER A O 1
ATOM 1141 N N . LEU A 1 145 ? -2.136 -10.604 -11.127 1.00 96.25 145 LEU A N 1
ATOM 1142 C CA . LEU A 1 145 ? -1.325 -10.321 -12.312 1.00 96.25 145 LEU A CA 1
ATOM 1143 C C . LEU A 1 145 ? -0.128 -11.273 -12.383 1.00 96.25 145 LEU A C 1
ATOM 1145 O O . LEU A 1 145 ? 0.381 -11.750 -11.369 1.00 96.25 145 LEU A O 1
ATOM 1149 N N . SER A 1 146 ? 0.374 -11.515 -13.592 1.00 93.44 146 SER A N 1
ATOM 1150 C CA . SER A 1 146 ? 1.518 -12.402 -13.794 1.00 93.44 146 SER A CA 1
ATOM 1151 C C . SER A 1 146 ? 2.810 -11.815 -13.215 1.00 93.44 146 SER A C 1
ATOM 1153 O O . SER A 1 146 ? 3.188 -10.682 -13.516 1.00 93.44 146 SER A O 1
ATOM 1155 N N . TRP A 1 147 ? 3.538 -12.628 -12.450 1.00 94.19 147 TRP A N 1
ATOM 1156 C CA . TRP A 1 147 ? 4.909 -12.359 -12.026 1.00 94.19 147 TRP A CA 1
ATOM 1157 C C . TRP A 1 147 ? 5.748 -13.625 -12.247 1.00 94.19 147 TRP A C 1
ATOM 1159 O O . TRP A 1 147 ? 5.316 -14.695 -11.818 1.00 94.19 147 TRP A O 1
ATOM 1169 N N . PRO A 1 148 ? 6.911 -13.554 -12.920 1.00 87.69 148 PRO A N 1
ATOM 1170 C CA . PRO A 1 148 ? 7.725 -14.736 -13.170 1.00 87.69 148 PRO A CA 1
ATOM 1171 C C . PRO A 1 148 ? 8.221 -15.318 -11.844 1.00 87.69 148 PRO A C 1
ATOM 1173 O O . PRO A 1 148 ? 8.725 -14.582 -10.989 1.00 87.69 148 PRO A O 1
ATOM 1176 N N . SER A 1 149 ? 8.086 -16.634 -11.680 1.00 72.75 149 SER A N 1
ATOM 1177 C CA . SER A 1 149 ? 8.755 -17.369 -10.607 1.00 72.75 149 SER A CA 1
ATOM 1178 C C . SER A 1 149 ? 10.253 -17.081 -10.690 1.00 72.75 149 SER A C 1
ATOM 1180 O O . SER A 1 149 ? 10.822 -17.103 -11.784 1.00 72.75 149 SER A O 1
ATOM 1182 N N . GLU A 1 150 ? 10.878 -16.737 -9.565 1.00 62.66 150 GLU A N 1
ATOM 1183 C CA . GLU A 1 150 ? 12.334 -16.583 -9.540 1.00 62.66 150 GLU A CA 1
ATOM 1184 C C . GLU A 1 150 ? 12.968 -17.937 -9.908 1.00 62.66 150 GLU A C 1
ATOM 1186 O O . GLU A 1 150 ? 12.488 -18.959 -9.408 1.00 62.66 150 GLU A O 1
ATOM 1191 N N . PRO A 1 151 ? 13.946 -17.962 -10.833 1.00 51.38 151 PRO A N 1
ATOM 1192 C CA . PRO A 1 151 ? 14.696 -19.171 -11.151 1.00 51.38 151 PRO A CA 1
ATOM 1193 C C . PRO A 1 151 ? 15.567 -19.625 -9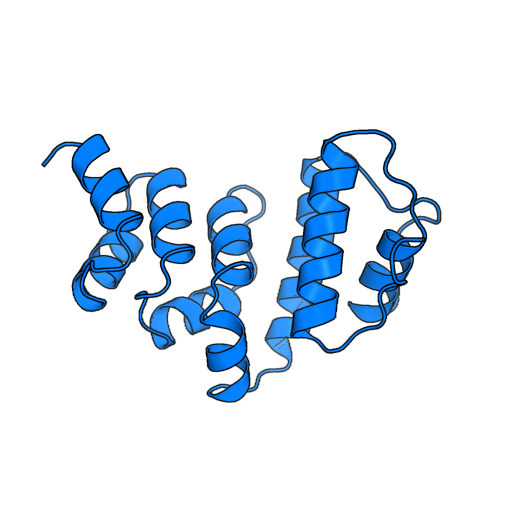.976 1.00 51.38 151 PRO A C 1
ATOM 1195 O O . PRO A 1 151 ? 15.986 -18.755 -9.174 1.00 51.38 151 PRO A O 1
#

Radius of gyration: 15.92 Å; chains: 1; bounding box: 36×33×48 Å

Sequence (151 aa):
MTDDDLLREARDPTTPGERLRELVASAPSARLRSLAMGNPALPLEVLRDHLMQRPPSYDLDPYLHAWGNPATPLVMLAYPAREYRDNARWLLRYHAKDLKVAPRKGWPSSGLDADVAAWAATPARGMAQVRVRRFARHLAGLFSLSWPSEP